Protein AF-A0A357Z2R4-F1 (afdb_monomer)

Foldseek 3Di:
DDDDDPDDDFDPDPTVDVCQVVQLVVVQVVCVVVVADRDDSVLSSVCTPDDNLVSCCPSRVDDSVRD

Radius of gyration: 15.94 Å; Cα contacts (8 Å, |Δi|>4): 54; chains: 1; bounding box: 35×21×50 Å

pLDDT: mean 95.81, std 5.4, range [65.5, 98.56]

Structure (mmCIF, N/CA/C/O backbone):
data_AF-A0A357Z2R4-F1
#
_entry.id   AF-A0A357Z2R4-F1
#
loop_
_atom_site.group_PDB
_atom_site.id
_atom_site.type_symbol
_atom_site.label_atom_id
_atom_site.label_alt_id
_atom_site.label_comp_id
_atom_site.label_asym_id
_atom_site.label_entity_id
_atom_site.label_seq_id
_atom_site.pdbx_PDB_ins_code
_atom_site.Cartn_x
_atom_site.Cartn_y
_atom_site.Cartn_z
_atom_site.occupancy
_atom_site.B_iso_or_equiv
_atom_site.auth_seq_id
_atom_site.auth_comp_id
_atom_site.auth_asym_id
_atom_site.auth_atom_id
_atom_site.pdbx_PDB_model_num
ATOM 1 N N . MET A 1 1 ? 16.534 12.666 -33.409 1.00 65.50 1 MET A N 1
ATOM 2 C CA . MET A 1 1 ? 17.259 11.640 -32.627 1.00 65.50 1 MET A CA 1
ATOM 3 C C . MET A 1 1 ? 16.280 11.032 -31.633 1.00 65.50 1 MET A C 1
ATOM 5 O O . MET A 1 1 ? 15.580 11.798 -30.983 1.00 65.50 1 MET A O 1
ATOM 9 N N . ARG A 1 2 ? 16.162 9.699 -31.562 1.00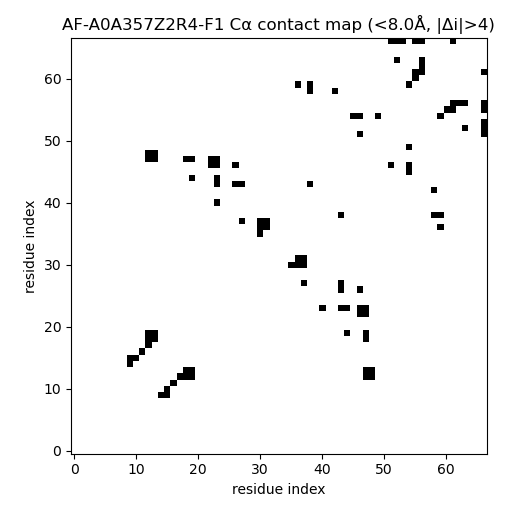 74.00 2 ARG A N 1
ATOM 10 C CA . ARG A 1 2 ? 15.422 9.017 -30.483 1.00 74.00 2 ARG A CA 1
ATOM 11 C C . ARG A 1 2 ? 16.356 8.919 -29.282 1.00 74.00 2 ARG A C 1
ATOM 13 O O . ARG A 1 2 ? 17.515 8.570 -29.463 1.00 74.00 2 ARG A O 1
ATOM 20 N N . ALA A 1 3 ? 15.865 9.252 -28.096 1.00 78.81 3 ALA A N 1
ATOM 21 C CA . ALA A 1 3 ? 16.600 8.972 -26.873 1.00 78.81 3 ALA A CA 1
ATOM 22 C C . ALA A 1 3 ? 16.611 7.452 -26.644 1.00 78.81 3 ALA A C 1
ATOM 24 O O . ALA A 1 3 ? 15.557 6.813 -26.681 1.00 78.81 3 ALA A O 1
ATOM 25 N N . GLU A 1 4 ? 17.798 6.881 -26.458 1.00 88.62 4 GLU A N 1
ATOM 26 C CA . GLU A 1 4 ? 17.970 5.505 -25.997 1.00 88.62 4 GLU A CA 1
ATOM 27 C C . GLU A 1 4 ? 18.012 5.509 -24.469 1.00 88.62 4 GLU A C 1
ATOM 29 O O . GLU A 1 4 ? 18.836 6.194 -23.863 1.00 88.62 4 GLU A O 1
ATOM 34 N N . TYR A 1 5 ? 17.104 4.758 -23.846 1.00 91.38 5 TYR A N 1
ATOM 35 C CA . TYR A 1 5 ? 17.037 4.605 -22.396 1.00 91.38 5 TYR A CA 1
ATOM 36 C C . TYR A 1 5 ? 17.487 3.183 -22.039 1.00 91.38 5 TYR A C 1
ATOM 38 O O . TYR A 1 5 ? 16.717 2.244 -22.239 1.00 91.38 5 TYR A O 1
ATOM 46 N N . PRO A 1 6 ? 18.719 2.990 -21.533 1.00 94.00 6 PRO A N 1
ATOM 47 C CA . PRO A 1 6 ? 19.257 1.655 -21.254 1.00 94.00 6 PRO A CA 1
ATOM 48 C C . PRO A 1 6 ? 18.644 0.997 -20.008 1.00 94.00 6 PRO A C 1
ATOM 50 O O . PRO A 1 6 ? 18.904 -0.174 -19.747 1.00 94.00 6 PRO A O 1
ATOM 53 N N . LEU A 1 7 ? 17.854 1.739 -19.224 1.00 95.62 7 LEU A N 1
ATOM 54 C CA . LEU A 1 7 ? 17.261 1.279 -17.975 1.00 95.62 7 LEU A CA 1
ATOM 55 C C . LEU A 1 7 ? 15.796 1.707 -17.883 1.00 95.62 7 LEU A C 1
ATOM 57 O O . LEU A 1 7 ? 15.468 2.876 -18.080 1.00 95.62 7 LEU A O 1
ATOM 61 N N . ALA A 1 8 ? 14.948 0.758 -17.498 1.00 94.88 8 ALA A N 1
ATOM 62 C CA . ALA A 1 8 ? 13.582 1.000 -17.065 1.00 94.88 8 ALA A CA 1
ATOM 63 C C . ALA A 1 8 ? 13.401 0.410 -15.662 1.00 94.88 8 ALA A C 1
ATOM 65 O O . ALA A 1 8 ? 13.771 -0.739 -15.415 1.00 94.88 8 ALA A O 1
ATOM 66 N N . LEU A 1 9 ? 12.849 1.208 -14.750 1.00 97.56 9 LEU A N 1
ATOM 67 C CA . LEU A 1 9 ? 12.468 0.771 -13.412 1.00 97.56 9 LEU A CA 1
ATOM 68 C C . LEU A 1 9 ? 10.956 0.574 -13.384 1.00 97.56 9 LEU A C 1
ATOM 70 O O . LEU A 1 9 ? 10.212 1.421 -13.877 1.00 97.56 9 LEU A O 1
ATOM 74 N N . PHE A 1 10 ? 10.523 -0.536 -12.797 1.00 97.62 10 PHE A N 1
ATOM 75 C CA . PHE A 1 10 ? 9.116 -0.872 -12.650 1.00 97.62 10 PHE A CA 1
ATOM 76 C C . PHE A 1 10 ? 8.791 -0.995 -11.170 1.00 97.62 10 PHE A C 1
ATOM 78 O O . PHE A 1 10 ? 9.514 -1.655 -10.424 1.00 97.62 10 PHE A O 1
ATOM 85 N N . ASP A 1 11 ? 7.692 -0.368 -10.771 1.00 96.19 11 ASP A N 1
ATOM 86 C CA . ASP A 1 11 ? 7.032 -0.699 -9.516 1.00 96.19 11 ASP A CA 1
ATOM 87 C C . ASP A 1 11 ? 6.369 -2.087 -9.630 1.00 96.19 11 ASP A C 1
ATOM 89 O O . ASP A 1 11 ? 6.222 -2.635 -10.725 1.00 96.19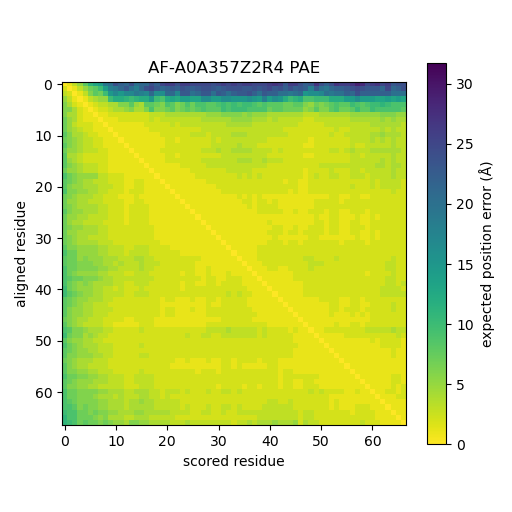 11 ASP A O 1
ATOM 93 N N . LEU A 1 12 ? 5.984 -2.690 -8.510 1.00 97.50 12 LEU A N 1
ATOM 94 C CA . LEU A 1 12 ? 5.422 -4.037 -8.477 1.00 97.50 12 LEU A CA 1
ATOM 95 C C . LEU A 1 12 ? 3.891 -4.016 -8.497 1.00 97.50 12 LEU A C 1
ATOM 97 O O . LEU A 1 12 ? 3.262 -4.509 -9.442 1.00 97.50 12 LEU A O 1
ATOM 101 N N . ASP A 1 13 ? 3.295 -3.473 -7.441 1.00 96.44 13 ASP A N 1
ATOM 102 C CA . ASP A 1 13 ? 1.864 -3.555 -7.173 1.00 96.44 13 ASP A CA 1
ATOM 103 C C . ASP A 1 13 ? 1.101 -2.528 -8.015 1.00 96.44 13 ASP A C 1
ATOM 105 O O . ASP A 1 13 ? 1.306 -1.325 -7.906 1.00 96.44 13 ASP A O 1
ATOM 109 N N . GLY A 1 14 ? 0.212 -2.991 -8.893 1.00 94.06 14 GLY A N 1
ATOM 110 C CA . GLY A 1 14 ? -0.500 -2.124 -9.836 1.00 94.06 14 GLY A CA 1
ATOM 111 C C . GLY A 1 14 ? 0.318 -1.705 -11.063 1.00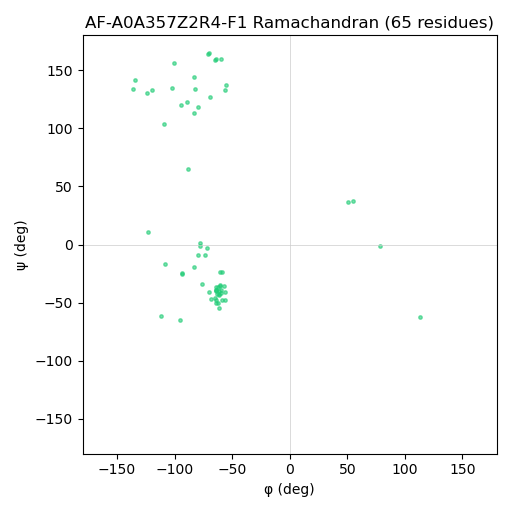 94.06 14 GLY A C 1
ATOM 112 O O . GLY A 1 14 ? -0.237 -1.046 -11.939 1.00 94.06 14 GLY A O 1
ATOM 113 N N . THR A 1 15 ? 1.586 -2.125 -11.162 1.00 97.12 15 THR A N 1
ATOM 114 C CA . THR A 1 15 ? 2.425 -1.938 -12.360 1.00 97.12 15 THR A CA 1
ATOM 115 C C . THR A 1 15 ? 2.728 -3.270 -13.047 1.00 97.12 15 THR A C 1
ATOM 117 O O . THR A 1 15 ? 2.316 -3.472 -14.186 1.00 97.12 15 THR A O 1
ATOM 120 N N . LEU A 1 16 ? 3.405 -4.204 -12.367 1.00 98.00 16 LEU A N 1
ATOM 121 C CA . LEU A 1 16 ? 3.691 -5.541 -12.909 1.00 98.00 16 LEU A CA 1
ATOM 122 C C . LEU A 1 16 ? 2.636 -6.579 -12.514 1.00 98.00 16 LEU A C 1
ATOM 124 O O . LEU A 1 16 ? 2.480 -7.590 -13.196 1.00 98.00 16 LEU A O 1
ATOM 128 N N . THR A 1 17 ? 1.925 -6.357 -11.405 1.00 97.50 17 THR A N 1
ATOM 129 C CA . THR A 1 17 ? 0.974 -7.326 -10.845 1.00 97.50 17 THR A CA 1
ATOM 130 C C . THR A 1 17 ? -0.349 -6.676 -10.441 1.00 97.50 17 THR A C 1
ATOM 132 O O . THR A 1 17 ? -0.366 -5.581 -9.881 1.00 97.50 17 THR A O 1
ATOM 135 N N . ASP A 1 18 ? -1.474 -7.367 -10.663 1.00 97.44 18 ASP A N 1
ATOM 136 C CA . ASP A 1 18 ? -2.779 -6.983 -10.094 1.00 97.44 18 ASP A CA 1
ATOM 137 C C . ASP A 1 18 ? -2.981 -7.625 -8.711 1.00 97.44 18 ASP A C 1
ATOM 139 O O . ASP A 1 18 ? -3.835 -8.482 -8.483 1.00 97.44 18 ASP A O 1
ATOM 143 N N . SER A 1 19 ? -2.142 -7.226 -7.758 1.00 97.50 19 SER A N 1
ATOM 144 C CA . SER A 1 19 ? -2.129 -7.739 -6.382 1.00 97.50 19 SER A CA 1
ATOM 145 C C . SER A 1 19 ? -3.229 -7.151 -5.482 1.00 97.50 19 SER A C 1
ATOM 147 O O . SER A 1 19 ? -3.372 -7.542 -4.316 1.00 97.50 19 SER A O 1
ATOM 149 N N . GLY A 1 20 ? -4.053 -6.230 -5.998 1.00 97.19 20 GLY A N 1
ATOM 150 C CA . GLY A 1 20 ? -4.964 -5.417 -5.190 1.00 97.19 20 GLY A CA 1
ATOM 151 C C . GLY A 1 20 ? -5.996 -6.219 -4.391 1.00 97.19 20 GLY A C 1
ATOM 152 O O . GLY A 1 20 ? -6.306 -5.860 -3.253 1.00 97.19 20 GLY A O 1
ATOM 153 N N . ALA A 1 21 ? -6.499 -7.336 -4.922 1.00 97.69 21 ALA A N 1
ATOM 154 C CA . ALA A 1 21 ? -7.424 -8.207 -4.187 1.00 97.69 21 ALA A CA 1
ATOM 155 C C . ALA A 1 21 ? -6.766 -8.837 -2.942 1.00 97.69 21 ALA A C 1
ATOM 157 O O . ALA A 1 21 ? -7.378 -8.908 -1.873 1.00 97.69 21 ALA A O 1
ATOM 158 N N . GLY A 1 22 ? -5.496 -9.239 -3.054 1.00 98.00 22 GLY A N 1
ATOM 159 C CA . GLY A 1 22 ?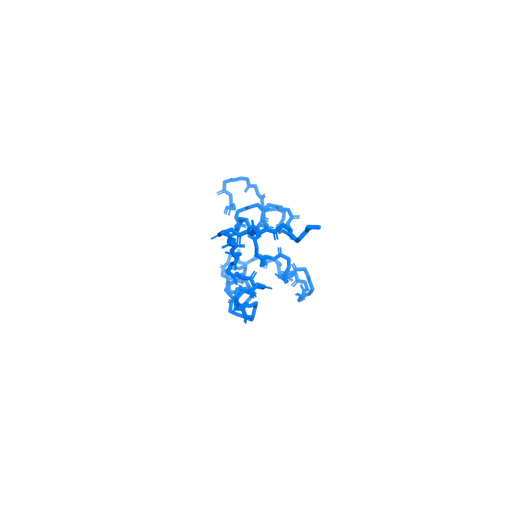 -4.722 -9.792 -1.943 1.00 98.00 22 GLY A CA 1
ATOM 160 C C . GLY A 1 22 ? -4.419 -8.747 -0.870 1.00 98.00 22 GLY A C 1
ATOM 161 O O . GLY A 1 22 ? -4.655 -8.996 0.316 1.00 98.00 22 GLY A O 1
ATOM 162 N N . ILE A 1 23 ? -3.962 -7.560 -1.285 1.00 98.25 23 ILE A N 1
ATOM 163 C CA . ILE A 1 23 ? -3.632 -6.443 -0.385 1.00 98.25 23 ILE A CA 1
ATOM 164 C C . ILE A 1 23 ? -4.875 -5.995 0.392 1.00 98.25 23 ILE A C 1
ATOM 166 O O . ILE A 1 23 ? -4.884 -6.012 1.625 1.00 98.25 23 ILE A O 1
ATOM 170 N N . THR A 1 24 ? -5.965 -5.673 -0.311 1.00 98.12 24 THR A N 1
ATOM 171 C CA . THR A 1 24 ? -7.213 -5.209 0.321 1.00 98.12 24 THR A CA 1
ATOM 172 C C . THR A 1 24 ? -7.834 -6.267 1.234 1.00 98.12 24 THR A C 1
ATOM 174 O O . THR A 1 24 ? -8.329 -5.939 2.315 1.00 98.12 24 THR A O 1
ATOM 177 N N . GLY A 1 25 ? -7.754 -7.548 0.856 1.00 98.25 25 GLY A N 1
ATOM 178 C CA . GLY A 1 25 ? -8.183 -8.662 1.697 1.00 98.25 25 GLY A CA 1
ATOM 179 C C . GLY A 1 25 ? -7.390 -8.757 3.002 1.00 98.25 25 GLY A C 1
ATOM 180 O O . GLY A 1 25 ? -7.981 -8.954 4.065 1.00 98.25 25 GLY A O 1
ATOM 181 N N . SER A 1 26 ? -6.069 -8.580 2.947 1.00 98.25 26 SER A N 1
ATOM 182 C CA . SER A 1 26 ? -5.208 -8.568 4.135 1.00 98.25 26 SER A CA 1
ATOM 183 C C . SER A 1 26 ? -5.528 -7.397 5.062 1.00 98.25 26 SER A C 1
ATOM 185 O O . SER A 1 26 ? -5.766 -7.623 6.247 1.00 98.25 26 SER A O 1
ATOM 187 N N . VAL A 1 27 ? -5.643 -6.178 4.526 1.00 98.25 27 VAL A N 1
ATOM 188 C CA . VAL A 1 27 ? -6.002 -4.976 5.303 1.00 98.25 27 VAL A CA 1
ATOM 189 C C . VAL A 1 27 ? -7.359 -5.147 5.986 1.00 98.25 27 VAL A C 1
ATOM 191 O O . VAL A 1 27 ? -7.475 -4.947 7.196 1.00 98.25 27 VAL A O 1
ATOM 194 N N . ARG A 1 28 ? -8.382 -5.604 5.248 1.00 98.44 28 ARG A N 1
ATOM 195 C CA . ARG A 1 28 ? -9.712 -5.889 5.807 1.00 98.44 28 ARG A CA 1
ATOM 196 C C . ARG A 1 28 ? -9.632 -6.891 6.959 1.00 98.44 28 ARG A C 1
ATOM 198 O O . ARG A 1 28 ? -10.230 -6.653 8.006 1.00 98.44 28 ARG A O 1
ATOM 205 N N . ARG A 1 29 ? -8.904 -8.003 6.792 1.00 98.56 29 ARG A N 1
ATOM 206 C CA . ARG A 1 29 ? -8.744 -9.010 7.858 1.00 98.56 29 ARG A CA 1
ATOM 207 C C . ARG A 1 29 ? -8.058 -8.430 9.094 1.00 98.56 29 ARG A C 1
ATOM 209 O O . ARG A 1 29 ? -8.481 -8.744 10.204 1.00 98.56 29 ARG A O 1
ATOM 216 N N . THR A 1 30 ? -7.041 -7.591 8.918 1.00 97.94 30 THR A N 1
ATOM 217 C CA . THR A 1 30 ? -6.343 -6.921 10.024 1.00 97.94 30 THR A CA 1
ATOM 218 C C . THR A 1 30 ? -7.283 -6.002 10.800 1.00 97.94 30 THR A C 1
ATOM 220 O O . THR A 1 30 ? -7.417 -6.160 12.012 1.00 97.94 30 THR A O 1
ATOM 223 N N . LEU A 1 31 ? -8.017 -5.120 10.113 1.00 98.12 31 LEU A N 1
ATOM 224 C CA . LEU A 1 31 ? -8.963 -4.196 10.752 1.00 98.12 31 LEU A CA 1
ATOM 225 C C . LEU A 1 31 ? -10.064 -4.934 11.525 1.00 98.12 31 LEU A C 1
ATOM 227 O O . LEU A 1 31 ? -10.357 -4.576 12.665 1.00 98.12 31 LEU A O 1
ATOM 231 N N . LEU A 1 32 ? -10.610 -6.016 10.957 1.00 98.38 32 LEU A N 1
ATOM 232 C CA . LEU A 1 32 ? -11.594 -6.860 11.641 1.00 98.38 32 LEU A CA 1
ATOM 233 C C . LEU A 1 32 ? -11.023 -7.500 12.913 1.00 98.38 32 LEU A C 1
ATOM 235 O O . LEU A 1 32 ? -11.681 -7.492 13.952 1.00 98.38 32 LEU A O 1
ATOM 239 N N . ARG A 1 33 ? -9.788 -8.020 12.865 1.00 98.31 33 ARG A N 1
ATOM 240 C CA . ARG A 1 33 ? -9.114 -8.603 14.041 1.00 98.31 33 ARG A CA 1
ATOM 241 C C . ARG A 1 33 ? -8.853 -7.566 15.132 1.00 98.31 33 ARG A C 1
ATOM 243 O O . ARG A 1 33 ? -9.002 -7.878 16.309 1.00 98.31 33 ARG A O 1
ATOM 250 N N . MET A 1 34 ? -8.528 -6.336 14.744 1.00 97.00 34 MET A N 1
ATOM 251 C CA . MET A 1 34 ? -8.348 -5.201 15.656 1.00 97.00 34 MET A CA 1
ATOM 252 C C . MET A 1 34 ? -9.674 -4.588 16.130 1.00 97.00 34 MET A C 1
ATOM 254 O O . MET A 1 34 ? -9.652 -3.607 16.870 1.00 97.00 34 MET A O 1
ATOM 258 N N . LYS A 1 35 ? -10.823 -5.139 15.707 1.00 97.56 35 LYS A N 1
ATOM 259 C CA . LYS A 1 35 ? -12.168 -4.615 15.991 1.00 97.56 35 LYS A CA 1
ATOM 260 C C . LYS A 1 35 ? -12.333 -3.146 15.574 1.00 97.56 35 LYS A C 1
ATOM 262 O O . LYS A 1 35 ? -12.999 -2.373 16.259 1.00 97.56 35 LYS A O 1
ATOM 267 N N . ARG A 1 36 ? -11.725 -2.758 14.449 1.00 96.38 36 ARG A N 1
ATOM 268 C CA . ARG A 1 36 ? -11.839 -1.415 13.866 1.00 96.38 36 ARG A CA 1
ATOM 269 C C . ARG A 1 36 ? -12.833 -1.376 12.704 1.00 96.38 36 ARG A C 1
ATOM 271 O O . ARG A 1 36 ? -13.050 -2.401 12.053 1.00 96.38 36 ARG A O 1
ATOM 278 N N . PRO A 1 37 ? -13.408 -0.196 12.406 1.00 97.00 37 PRO A N 1
ATOM 279 C CA . PRO A 1 37 ? -14.197 0.000 11.199 1.00 97.00 37 PRO A CA 1
ATOM 280 C C . PRO A 1 37 ? -13.394 -0.363 9.947 1.00 97.00 37 PRO A C 1
ATOM 282 O O . PRO A 1 37 ? -12.220 -0.014 9.826 1.00 97.00 37 PRO A O 1
ATOM 285 N N . VAL A 1 38 ? -14.037 -1.055 9.009 1.00 97.50 38 VAL A N 1
ATOM 286 C CA . VAL A 1 38 ? -13.452 -1.372 7.703 1.00 97.50 38 VAL A CA 1
ATOM 287 C C . VAL A 1 38 ? -13.904 -0.301 6.705 1.00 97.50 38 VAL A C 1
ATOM 289 O O . VAL A 1 38 ? -15.112 -0.173 6.496 1.00 97.50 38 VAL A O 1
ATOM 292 N N . PRO A 1 39 ? -12.980 0.450 6.076 1.00 96.62 39 PRO A N 1
ATOM 293 C CA . PRO A 1 39 ? -13.321 1.405 5.028 1.00 96.62 39 PRO A CA 1
ATOM 294 C C . PRO A 1 39 ? -14.009 0.743 3.823 1.00 96.62 39 PRO A C 1
ATOM 296 O O . PRO A 1 39 ? -13.866 -0.468 3.609 1.00 96.62 39 PRO A O 1
ATOM 299 N N . PRO A 1 40 ? -14.732 1.519 3.000 1.00 97.69 40 PRO A N 1
ATOM 300 C CA . PRO A 1 40 ? -15.333 0.996 1.782 1.00 97.69 40 PRO A CA 1
ATOM 301 C C . PRO A 1 40 ? -14.260 0.532 0.768 1.00 97.69 40 PRO A C 1
ATOM 303 O O . PRO A 1 40 ? -13.088 0.910 0.878 1.00 97.69 40 PRO A O 1
ATOM 306 N N . PRO A 1 41 ? -14.620 -0.336 -0.200 1.00 96.56 41 PRO A N 1
ATOM 307 C CA . PRO A 1 41 ? -13.653 -0.990 -1.091 1.00 96.56 41 PRO A CA 1
ATOM 308 C C . PRO A 1 41 ? -12.751 -0.040 -1.891 1.00 96.56 41 PRO A C 1
ATOM 310 O O . PRO A 1 41 ? -11.577 -0.341 -2.101 1.00 96.56 41 PRO A O 1
ATOM 313 N N . ASP A 1 42 ? -13.279 1.105 -2.311 1.00 96.88 42 ASP A N 1
ATOM 314 C CA . ASP A 1 42 ? -12.550 2.160 -3.018 1.00 96.88 42 ASP A CA 1
ATOM 315 C C . ASP A 1 42 ? -11.454 2.781 -2.139 1.00 96.88 42 ASP A C 1
ATOM 317 O O . ASP A 1 42 ? -10.326 2.976 -2.593 1.00 96.88 42 ASP A O 1
ATOM 321 N N . VAL A 1 43 ? -11.736 2.992 -0.849 1.00 97.56 43 VAL A N 1
ATOM 322 C CA . VAL A 1 43 ? -10.740 3.464 0.121 1.00 97.56 43 VAL A CA 1
ATOM 323 C C . VAL A 1 43 ? -9.704 2.381 0.402 1.00 97.56 43 VAL A C 1
ATOM 325 O O . VAL A 1 43 ? -8.513 2.679 0.449 1.00 97.56 43 VAL A O 1
ATOM 328 N N . LEU A 1 44 ? -10.118 1.116 0.527 1.00 97.62 44 LEU A N 1
ATOM 329 C CA . LEU A 1 44 ? -9.179 0.005 0.707 1.00 97.62 44 LEU A CA 1
ATOM 330 C C . LEU A 1 44 ? -8.205 -0.120 -0.471 1.00 97.62 44 LEU A C 1
ATOM 332 O O . LEU A 1 44 ? -7.034 -0.417 -0.249 1.00 97.62 44 LEU A O 1
ATOM 336 N N . ARG A 1 45 ? -8.635 0.146 -1.714 1.00 97.00 45 ARG A N 1
ATOM 337 C CA . ARG A 1 45 ? -7.746 0.096 -2.891 1.00 97.00 45 ARG A CA 1
ATOM 338 C C . ARG A 1 45 ? -6.578 1.087 -2.787 1.00 97.00 45 ARG A C 1
ATOM 340 O O . ARG A 1 45 ? -5.528 0.829 -3.362 1.00 97.00 45 ARG A O 1
ATOM 347 N N . ARG A 1 46 ? -6.704 2.158 -1.994 1.00 97.62 46 ARG A N 1
ATOM 348 C CA . ARG A 1 46 ? -5.631 3.141 -1.743 1.00 97.62 46 ARG A CA 1
ATOM 349 C C . ARG A 1 46 ? -4.495 2.614 -0.850 1.00 97.62 46 ARG A C 1
ATOM 351 O O . ARG A 1 46 ? -3.528 3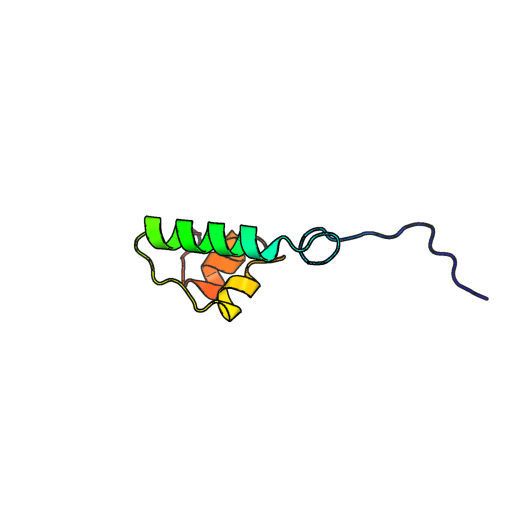.333 -0.625 1.00 97.62 46 ARG A O 1
ATOM 358 N N . PHE A 1 47 ? -4.592 1.381 -0.345 1.00 97.94 47 PHE A N 1
ATOM 359 C CA . PHE A 1 47 ? -3.475 0.673 0.297 1.00 97.94 47 PHE A CA 1
ATOM 360 C C . PHE A 1 47 ? -2.489 0.053 -0.707 1.00 97.94 47 PHE A C 1
ATOM 362 O O . PHE A 1 47 ? -1.448 -0.444 -0.295 1.00 97.94 47 PHE A O 1
ATOM 369 N N . VAL A 1 48 ? -2.810 0.037 -2.004 1.00 97.50 48 VAL A N 1
ATOM 370 C CA . VAL A 1 48 ? -1.919 -0.504 -3.037 1.00 97.50 48 VAL A CA 1
ATOM 371 C C . VAL A 1 48 ? -0.897 0.569 -3.423 1.00 97.50 48 VAL A C 1
ATOM 373 O O . VAL A 1 48 ? -1.285 1.593 -3.983 1.00 97.50 48 VAL A O 1
ATOM 376 N N . GLY A 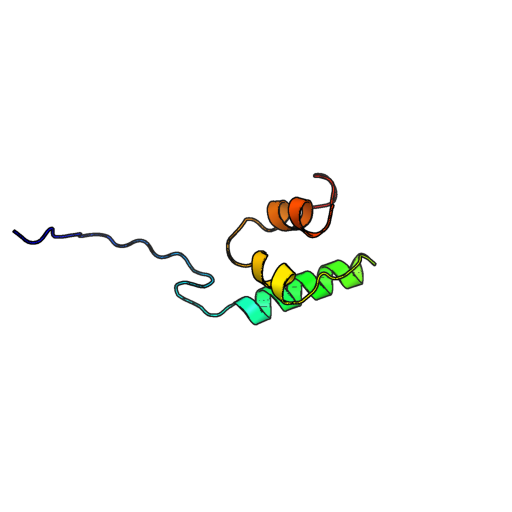1 49 ? 0.381 0.342 -3.105 1.00 95.81 49 GLY A N 1
ATOM 377 C CA . GLY A 1 49 ? 1.507 1.223 -3.452 1.00 95.81 49 GLY A CA 1
ATOM 378 C C . GLY A 1 49 ? 2.178 1.900 -2.245 1.00 95.81 49 GLY A C 1
ATOM 379 O O . GLY A 1 49 ? 3.361 1.656 -2.006 1.00 95.81 49 GLY A O 1
ATOM 380 N N . PRO A 1 50 ? 1.479 2.744 -1.458 1.00 96.38 50 PRO A N 1
ATOM 381 C CA . PRO A 1 50 ? 2.090 3.420 -0.315 1.00 96.38 50 PRO A CA 1
ATOM 382 C C . PRO A 1 50 ? 2.529 2.456 0.798 1.00 96.38 50 PRO A C 1
ATOM 384 O O . PRO A 1 50 ? 1.967 1.366 0.938 1.00 96.38 50 PRO A O 1
ATOM 387 N N . PRO A 1 51 ? 3.464 2.872 1.671 1.00 97.38 51 PRO A N 1
ATOM 388 C CA . PRO A 1 51 ? 3.778 2.117 2.875 1.00 97.38 51 PRO A CA 1
ATOM 389 C C . PRO A 1 51 ? 2.529 1.881 3.735 1.00 97.38 51 PRO A C 1
ATOM 391 O O . PRO A 1 51 ? 1.779 2.813 4.029 1.00 97.38 51 PRO A O 1
ATOM 394 N N . ALA A 1 52 ? 2.323 0.641 4.187 1.00 96.81 52 ALA A N 1
ATOM 395 C CA . ALA A 1 52 ? 1.100 0.250 4.891 1.00 96.81 52 ALA A CA 1
ATOM 396 C C . ALA A 1 52 ? 0.804 1.108 6.135 1.00 96.81 52 ALA A C 1
ATOM 398 O O . ALA A 1 52 ? -0.343 1.503 6.335 1.00 96.81 52 ALA A O 1
ATOM 399 N N . TRP A 1 53 ? 1.827 1.444 6.929 1.00 97.50 53 TRP A N 1
ATOM 400 C CA . TRP A 1 53 ? 1.693 2.296 8.118 1.00 97.50 53 TRP A CA 1
ATOM 401 C C . TRP A 1 53 ? 1.150 3.688 7.763 1.00 97.50 53 TRP A C 1
ATOM 403 O O . TRP A 1 53 ? 0.282 4.214 8.457 1.00 97.50 53 TRP A O 1
ATOM 413 N N . GLN A 1 54 ? 1.580 4.270 6.637 1.00 98.00 54 GLN A N 1
ATOM 414 C CA . GLN A 1 54 ? 1.080 5.565 6.179 1.00 98.00 54 GLN A CA 1
ATOM 415 C C . GLN A 1 54 ? -0.408 5.461 5.828 1.00 98.00 54 GLN A C 1
ATOM 417 O O . GLN A 1 54 ? -1.207 6.300 6.249 1.00 98.00 54 GLN A O 1
ATOM 422 N N . SER A 1 55 ? -0.795 4.415 5.096 1.00 98.00 55 SER A N 1
ATOM 423 C CA . SER A 1 55 ? -2.195 4.172 4.743 1.00 98.00 55 SER A CA 1
ATOM 424 C C . SER A 1 55 ? -3.062 3.898 5.975 1.00 98.00 55 SER A C 1
ATOM 426 O O . SER A 1 55 ? -4.173 4.416 6.054 1.00 98.00 55 SER A O 1
ATOM 428 N N . PHE A 1 56 ? -2.569 3.160 6.972 1.00 98.12 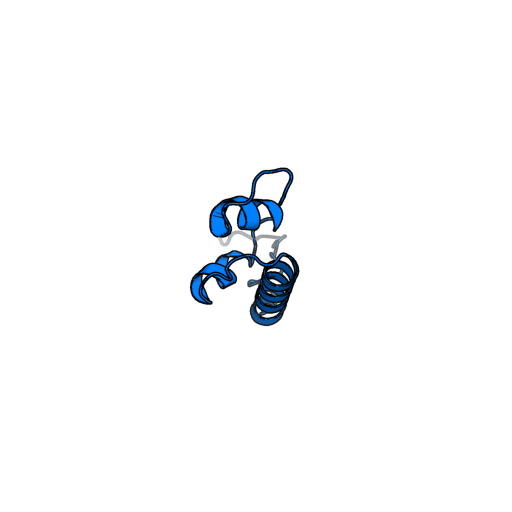56 PHE A N 1
ATOM 429 C CA . PHE A 1 56 ? -3.287 2.940 8.230 1.00 98.12 56 PHE A CA 1
ATOM 430 C C . PHE A 1 56 ? -3.521 4.241 9.007 1.00 98.12 56 PHE A C 1
ATOM 432 O O . PHE A 1 56 ? -4.640 4.484 9.466 1.00 98.12 56 PHE A O 1
ATOM 439 N N . GLN A 1 57 ? -2.522 5.121 9.093 1.00 97.75 57 GLN A N 1
ATOM 440 C CA . GLN A 1 57 ? -2.697 6.430 9.730 1.00 97.75 57 GLN A CA 1
ATOM 441 C C . GLN A 1 57 ? -3.709 7.295 8.966 1.00 97.75 57 GLN A C 1
ATOM 443 O O . GLN A 1 57 ? -4.663 7.809 9.549 1.00 97.75 57 GLN A O 1
ATOM 448 N N . GLN A 1 58 ? -3.541 7.418 7.646 1.00 97.56 58 GLN A N 1
ATOM 449 C CA . GLN A 1 58 ? -4.315 8.351 6.821 1.00 97.56 58 GLN A CA 1
ATOM 450 C C . GLN A 1 58 ? -5.747 7.882 6.535 1.00 97.56 58 GLN A C 1
ATOM 452 O O . GLN A 1 58 ? -6.647 8.710 6.411 1.00 97.56 58 GLN A O 1
ATOM 457 N N . LEU A 1 59 ? -5.970 6.573 6.399 1.00 97.50 59 LEU A N 1
ATOM 458 C CA . LEU A 1 59 ? -7.246 6.004 5.944 1.00 97.50 59 LEU A CA 1
ATOM 459 C C . LEU A 1 59 ? -8.023 5.298 7.060 1.00 97.50 59 LEU A C 1
ATOM 461 O O . LEU A 1 59 ? -9.214 5.037 6.898 1.00 97.50 59 LEU A O 1
ATOM 465 N N . CYS A 1 60 ? -7.370 4.972 8.178 1.00 96.81 60 CYS A N 1
ATOM 466 C CA . CYS A 1 60 ? -7.992 4.279 9.310 1.00 96.81 60 CYS A CA 1
ATOM 467 C C . CYS A 1 60 ? -7.872 5.049 10.635 1.00 96.81 60 CYS A C 1
ATOM 469 O O . CYS A 1 60 ? -8.191 4.485 11.684 1.00 96.81 60 CYS A O 1
ATOM 471 N N . ALA A 1 61 ? -7.439 6.318 10.583 1.00 95.62 61 ALA A N 1
ATOM 472 C CA . ALA A 1 61 ? -7.285 7.213 11.733 1.00 95.62 61 ALA A CA 1
ATOM 473 C C . ALA A 1 61 ? -6.480 6.581 12.884 1.00 95.62 61 ALA A C 1
ATOM 475 O O . ALA A 1 61 ? -6.804 6.753 14.059 1.00 95.62 61 ALA A O 1
ATOM 476 N N . MET A 1 62 ? -5.461 5.794 12.534 1.00 97.06 62 MET A N 1
ATOM 477 C CA . MET A 1 62 ? -4.566 5.169 13.502 1.00 97.06 62 MET A CA 1
ATOM 478 C C . MET A 1 62 ? -3.470 6.145 13.925 1.00 97.06 62 MET A C 1
ATOM 480 O O . MET A 1 62 ? -2.969 6.926 13.115 1.00 97.06 62 MET A O 1
ATOM 484 N N . SER A 1 63 ? -3.076 6.091 15.194 1.00 97.62 63 SER A N 1
ATOM 485 C CA . SER A 1 63 ? -1.874 6.791 15.657 1.00 97.62 63 SER A CA 1
ATOM 486 C C . SER A 1 63 ? -0.598 6.117 15.120 1.00 97.62 63 SER A C 1
ATOM 488 O O . SER A 1 63 ? -0.647 4.949 14.730 1.00 97.62 63 SER A O 1
ATOM 490 N N . PRO A 1 64 ? 0.574 6.779 15.164 1.00 96.94 64 PRO A N 1
ATOM 491 C CA . PRO A 1 64 ? 1.838 6.150 14.774 1.00 96.94 64 PRO A CA 1
ATOM 492 C C . PRO A 1 64 ? 2.213 4.892 15.562 1.00 96.94 64 PRO A C 1
ATOM 494 O O . PRO A 1 64 ? 2.976 4.082 15.062 1.00 96.94 64 PRO A O 1
ATOM 497 N N . ALA A 1 65 ? 1.701 4.726 16.784 1.00 96.56 65 ALA A N 1
ATOM 498 C CA . ALA A 1 65 ? 1.933 3.522 17.581 1.00 96.56 65 ALA A CA 1
ATOM 499 C C . ALA A 1 65 ? 0.974 2.371 17.221 1.00 96.56 65 ALA A C 1
ATOM 501 O O . ALA A 1 65 ? 1.228 1.223 17.574 1.00 96.56 65 ALA A O 1
ATOM 502 N N . GLU A 1 66 ? -0.149 2.679 16.569 1.00 93.94 66 GLU A N 1
ATOM 503 C CA . GLU A 1 66 ? -1.162 1.698 16.164 1.00 93.94 66 GLU A CA 1
ATOM 504 C C . GLU A 1 66 ? -0.958 1.183 14.733 1.00 93.94 66 GLU A C 1
ATOM 506 O O . GLU A 1 66 ? -1.446 0.097 14.418 1.00 93.94 66 GLU A O 1
ATOM 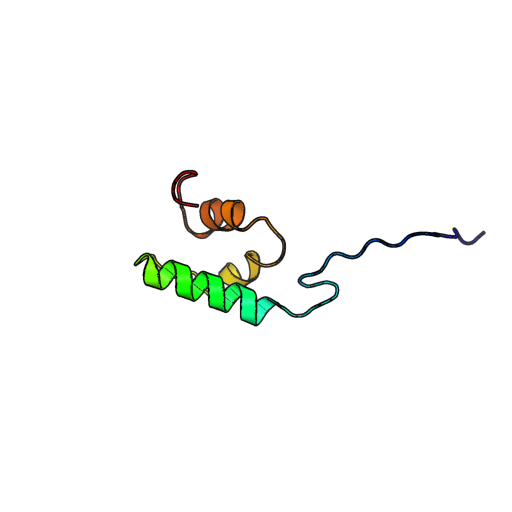511 N N . ALA A 1 67 ? -0.305 1.983 13.885 1.00 91.69 67 ALA A N 1
ATOM 512 C CA . ALA A 1 67 ? -0.103 1.759 12.455 1.00 91.69 67 ALA A CA 1
ATOM 513 C C . ALA A 1 67 ? 1.246 1.103 12.142 1.00 91.69 67 ALA A C 1
ATOM 515 O O . ALA A 1 67 ? 1.268 0.250 11.224 1.00 91.69 67 ALA A O 1
#

Nearest PDB structures (foldseek):
  3mc1-assembly1_A  TM=8.818E-01  e=2.910E-02  Clostridium acetobutylicum

Mean predicted aligned error: 3.41 Å

Secondary structure (DSSP, 8-state):
-PPP-S-----SBTTTB--HHHHHHHHHHHHHHTTPPPPPHHHHHTTSSS-HHHHHHHHH---TTT-

Solvent-accessible surface area (backbone atoms only — not 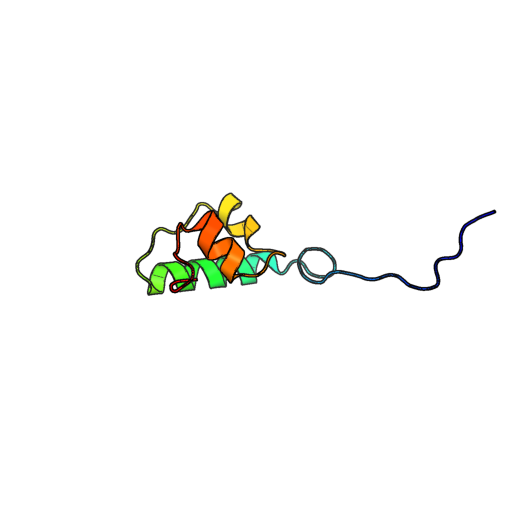comparable to full-atom values): 4285 Å² total; per-residue (Å²): 135,83,86,84,73,98,73,84,88,78,64,55,62,78,67,75,36,89,46,56,68,61,53,38,51,49,54,49,52,51,30,54,74,71,73,43,85,72,68,57,71,76,61,39,54,62,52,62,72,57,62,62,43,59,38,34,29,75,73,63,76,34,51,87,90,74,65

Sequence (67 aa):
MRAEYPLALFDLDGTLTDSGAGITGSVRRTLLRMKRPVPPPDVLRRFVGPPAWQSFQQLCAMSPAEA